Protein AF-A0A238LJC4-F1 (afdb_monomer_lite)

pLDDT: mean 71.76, std 19.23, range [34.03, 96.44]

Organism: NCBI:txid1819565

InterPro domains:
  IPR001584 Integrase, catalytic core [PF13683] (23-87)
  IPR001584 Integrase, catalytic core [PS50994] (1-95)
  IPR012337 Ribonuclease H-like superfamily [SSF53098] (4-98)
  IPR036397 Ribonuclease H superfamily [G3DSA:3.30.420.10] (2-132)

Sequence (144 aa):
MQQSHNGSSYVAADLVDYLDAKGMVHVRGAPHHPQTQGKIERWHQTMKNRVLIENYFLPGDLERQIGTFIDHYNNHRYHESLANLTPADVYHGRGAKILKMREEIKKQTIRKRRLQHKSRRRLNSKRNRTRASVTKRPRKSEKP

Radius of gyration: 31.94 Å; chains: 1; bounding box: 51×34×112 Å

Structure (mmCIF, N/CA/C/O backbone):
data_AF-A0A238LJC4-F1
#
_entry.id   AF-A0A238LJC4-F1
#
loop_
_atom_site.group_PDB
_atom_site.id
_atom_site.type_symbol
_atom_site.label_atom_id
_atom_site.label_alt_id
_atom_site.label_comp_id
_atom_site.label_asym_id
_atom_site.label_entity_id
_atom_site.label_seq_id
_atom_site.pdbx_PDB_ins_code
_atom_site.Cartn_x
_atom_site.Cartn_y
_atom_site.Cartn_z
_atom_site.occupancy
_atom_site.B_iso_or_equiv
_atom_site.auth_seq_id
_atom_site.auth_comp_id
_atom_site.auth_asym_id
_atom_site.auth_atom_id
_atom_site.pdbx_PDB_model_num
ATOM 1 N N . MET A 1 1 ? 4.353 -3.835 -19.753 1.00 34.22 1 MET A N 1
ATOM 2 C CA . MET A 1 1 ? 4.680 -3.505 -21.153 1.00 34.22 1 MET A CA 1
ATOM 3 C C . MET A 1 1 ? 5.188 -2.075 -21.203 1.00 34.22 1 MET A C 1
ATOM 5 O O . MET A 1 1 ? 4.445 -1.160 -20.873 1.00 34.22 1 MET A O 1
ATOM 9 N N . GLN A 1 2 ? 6.478 -1.933 -21.507 1.00 35.53 2 GLN A N 1
ATOM 10 C CA . GLN A 1 2 ? 7.147 -0.684 -21.877 1.00 35.53 2 GLN A CA 1
ATOM 11 C C . GLN A 1 2 ? 6.734 -0.303 -23.302 1.00 35.53 2 GLN A C 1
ATOM 13 O O . GLN A 1 2 ? 6.814 -1.162 -24.171 1.00 35.53 2 GLN A O 1
ATOM 18 N N . GLN A 1 3 ? 6.374 0.959 -23.537 1.00 43.09 3 GLN A N 1
ATOM 19 C CA . GLN A 1 3 ? 6.562 1.665 -24.817 1.00 43.09 3 GLN A CA 1
ATOM 20 C C . GLN A 1 3 ? 6.817 3.133 -24.437 1.00 43.09 3 GLN A C 1
ATOM 22 O O . GLN A 1 3 ? 5.965 3.767 -2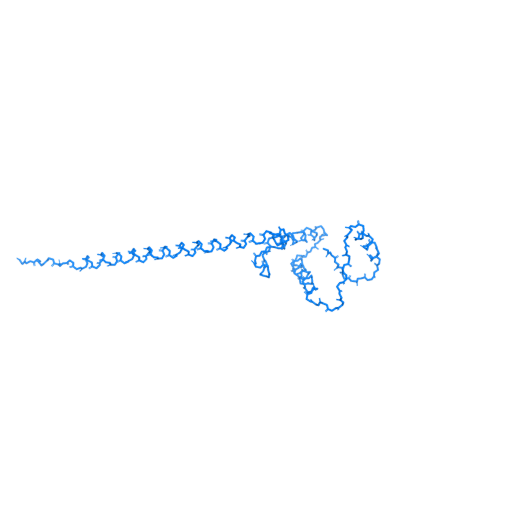3.820 1.00 43.09 3 GLN A O 1
ATOM 27 N N . SER A 1 4 ? 8.075 3.580 -24.405 1.00 40.72 4 SER A N 1
ATOM 28 C CA . SER A 1 4 ? 8.960 3.932 -25.530 1.00 40.72 4 SER A CA 1
ATOM 29 C C . SER A 1 4 ? 8.371 5.074 -26.352 1.00 40.72 4 SER A C 1
ATOM 31 O O . SER A 1 4 ? 7.474 4.883 -27.168 1.00 40.72 4 SER A O 1
ATOM 33 N N . HIS A 1 5 ? 8.849 6.284 -26.061 1.00 39.00 5 HIS A N 1
ATOM 34 C CA . HIS A 1 5 ? 8.581 7.462 -26.869 1.00 39.00 5 HIS A CA 1
ATOM 35 C C . HIS A 1 5 ? 9.268 7.278 -28.223 1.00 39.00 5 HIS A C 1
ATOM 37 O O . HIS A 1 5 ? 10.432 6.888 -28.268 1.00 39.00 5 HIS A O 1
ATOM 43 N N . ASN A 1 6 ? 8.539 7.559 -29.302 1.00 41.69 6 ASN A N 1
ATOM 44 C CA . ASN A 1 6 ? 9.028 7.545 -30.677 1.00 41.69 6 ASN A CA 1
ATOM 45 C C . ASN A 1 6 ? 10.274 8.433 -30.844 1.00 41.69 6 ASN A C 1
ATOM 47 O O . ASN A 1 6 ? 10.170 9.610 -31.177 1.00 41.69 6 ASN A O 1
ATOM 51 N N . GLY A 1 7 ? 11.451 7.841 -30.662 1.00 34.03 7 GLY A N 1
ATOM 52 C CA . GLY A 1 7 ? 12.618 8.139 -31.473 1.00 34.03 7 GLY A CA 1
ATOM 53 C C . GLY A 1 7 ? 12.535 7.242 -32.701 1.00 34.03 7 GLY A C 1
ATOM 54 O O . GLY A 1 7 ? 12.656 6.023 -32.587 1.00 34.03 7 GLY A O 1
ATOM 55 N N . SER A 1 8 ? 12.248 7.817 -33.867 1.00 46.16 8 SER A N 1
ATOM 56 C CA . SER A 1 8 ? 12.293 7.084 -35.127 1.00 46.16 8 SER A CA 1
ATOM 57 C C . SER A 1 8 ? 13.727 6.634 -35.370 1.00 46.16 8 SER A C 1
ATOM 59 O O . SER A 1 8 ? 14.574 7.479 -35.656 1.00 46.16 8 SER A O 1
ATOM 61 N N . SER A 1 9 ? 13.996 5.337 -35.228 1.00 36.19 9 SER A N 1
ATOM 62 C CA . SER A 1 9 ? 14.817 4.528 -36.143 1.00 36.19 9 SER A CA 1
ATOM 63 C C . SER A 1 9 ? 15.102 3.160 -35.505 1.00 36.19 9 SER A C 1
ATOM 65 O O . SER A 1 9 ? 15.717 3.082 -34.449 1.00 36.19 9 SER A O 1
ATOM 67 N N . TYR A 1 10 ? 14.663 2.092 -36.176 1.00 38.38 10 TYR A N 1
ATOM 68 C CA . TYR A 1 10 ? 15.108 0.691 -36.043 1.00 38.38 10 TYR A CA 1
ATOM 69 C C . TYR A 1 10 ? 14.515 -0.312 -35.026 1.00 38.38 10 TYR A C 1
ATOM 71 O O . TYR A 1 10 ? 14.882 -1.473 -35.125 1.00 38.38 10 TYR A O 1
ATOM 79 N N . VAL A 1 11 ? 13.552 0.004 -34.144 1.00 45.94 11 VAL A N 1
ATOM 80 C CA . VAL A 1 11 ? 13.063 -0.998 -33.139 1.00 45.94 11 VAL A CA 1
ATOM 81 C C . VAL A 1 11 ? 11.601 -1.453 -33.335 1.00 45.94 11 VAL A C 1
ATOM 83 O O . VAL A 1 11 ? 11.063 -2.227 -32.551 1.00 45.94 11 VAL A O 1
ATOM 86 N N . ALA A 1 12 ? 10.915 -0.991 -34.383 1.00 52.75 12 ALA A N 1
ATOM 87 C CA . ALA A 1 12 ? 9.479 -1.252 -34.538 1.00 52.75 12 ALA A CA 1
ATOM 88 C C . ALA A 1 12 ? 9.130 -2.617 -35.166 1.00 52.75 12 ALA A C 1
ATOM 90 O O . ALA A 1 12 ? 8.046 -3.116 -34.889 1.00 52.75 12 ALA A O 1
ATOM 91 N N . ALA A 1 13 ? 10.005 -3.213 -35.987 1.00 51.66 13 ALA A N 1
ATOM 92 C CA . ALA A 1 13 ? 9.729 -4.491 -36.659 1.00 51.66 13 ALA A CA 1
ATOM 93 C C . ALA A 1 13 ? 9.992 -5.690 -35.731 1.00 51.66 13 ALA A C 1
ATOM 95 O O . ALA A 1 13 ? 9.064 -6.425 -35.409 1.00 51.66 13 ALA A O 1
ATOM 96 N N . ASP A 1 14 ? 11.201 -5.790 -35.169 1.00 53.81 14 ASP A N 1
ATOM 97 C CA . ASP A 1 14 ? 11.588 -6.889 -34.268 1.00 53.81 14 ASP A CA 1
ATOM 98 C C . ASP A 1 14 ? 10.704 -6.985 -33.013 1.00 53.81 14 ASP A C 1
ATOM 100 O O . ASP A 1 14 ? 10.448 -8.067 -32.483 1.00 53.81 14 ASP A O 1
ATOM 104 N N . LEU A 1 15 ? 10.201 -5.844 -32.527 1.00 53.69 15 LEU A N 1
ATOM 105 C CA . LEU A 1 15 ? 9.293 -5.807 -31.383 1.00 53.69 15 LEU A CA 1
ATOM 106 C C . LEU A 1 15 ? 7.910 -6.379 -31.725 1.00 53.69 15 LEU A C 1
ATOM 108 O O . LEU A 1 15 ? 7.272 -6.975 -30.860 1.00 53.69 15 LEU A O 1
ATOM 112 N N . VAL A 1 16 ? 7.440 -6.193 -32.960 1.00 55.22 16 VAL A N 1
ATOM 113 C CA . VAL A 1 16 ? 6.168 -6.756 -33.434 1.00 55.22 16 VAL A CA 1
ATOM 114 C C . VAL A 1 16 ? 6.298 -8.269 -33.569 1.00 55.22 16 VAL A C 1
ATOM 116 O O . VAL A 1 16 ? 5.468 -8.982 -33.008 1.00 55.22 16 VAL A O 1
ATOM 119 N N . ASP A 1 17 ? 7.387 -8.750 -34.169 1.00 55.31 17 ASP A N 1
ATOM 120 C CA . ASP A 1 17 ? 7.648 -10.185 -34.337 1.00 55.31 17 ASP A CA 1
ATOM 121 C C . ASP A 1 17 ? 7.805 -10.906 -32.984 1.00 55.31 17 ASP A C 1
ATOM 123 O O . ASP A 1 17 ? 7.284 -12.005 -32.780 1.00 55.31 17 ASP A O 1
ATOM 127 N N . TYR A 1 18 ? 8.445 -10.260 -32.001 1.00 55.50 18 TYR A N 1
ATOM 128 C CA . TYR A 1 18 ? 8.562 -10.791 -30.638 1.00 55.50 18 TYR A CA 1
ATOM 129 C C . TYR A 1 18 ? 7.212 -10.880 -29.904 1.00 55.50 18 TYR A C 1
ATOM 131 O O . TYR A 1 18 ? 6.969 -11.825 -29.146 1.00 55.50 18 TYR A O 1
ATOM 139 N N . LEU A 1 19 ? 6.331 -9.894 -30.095 1.00 52.59 19 LEU A N 1
ATOM 140 C CA . LEU A 1 19 ? 5.010 -9.862 -29.459 1.00 52.59 19 LEU A CA 1
ATOM 141 C C . LEU A 1 19 ? 4.059 -10.902 -30.069 1.00 52.59 19 LEU A C 1
ATOM 143 O O . LEU A 1 19 ? 3.321 -11.553 -29.320 1.00 52.59 19 LEU A O 1
ATOM 147 N N . ASP A 1 20 ? 4.140 -11.113 -31.384 1.00 53.84 20 ASP A N 1
ATOM 148 C CA . ASP A 1 20 ? 3.367 -12.131 -32.103 1.00 53.84 20 ASP A CA 1
ATOM 149 C C . ASP A 1 20 ? 3.806 -13.548 -31.701 1.00 53.84 20 ASP A C 1
ATOM 151 O O . ASP A 1 20 ? 2.977 -14.393 -31.355 1.00 53.84 20 ASP A O 1
ATOM 155 N N . ALA A 1 21 ? 5.120 -13.780 -31.578 1.00 54.16 21 ALA A N 1
ATOM 156 C CA . ALA A 1 21 ? 5.678 -15.046 -31.093 1.00 54.16 21 ALA A CA 1
ATOM 157 C C . ALA A 1 21 ? 5.264 -15.397 -29.646 1.00 54.16 21 ALA A C 1
ATOM 159 O O . ALA A 1 21 ? 5.332 -16.558 -29.236 1.00 54.16 21 ALA A O 1
ATOM 160 N N . LYS A 1 22 ? 4.834 -14.409 -28.849 1.00 54.62 22 LYS A N 1
ATOM 161 C CA . LYS A 1 22 ? 4.340 -14.598 -27.473 1.00 54.62 22 LYS A CA 1
ATOM 162 C C . LYS A 1 22 ? 2.814 -14.673 -27.372 1.00 54.62 22 LYS A C 1
ATOM 164 O O . LYS A 1 22 ? 2.305 -14.767 -26.254 1.00 54.62 22 LYS A O 1
ATOM 169 N N . GLY A 1 23 ? 2.088 -14.651 -28.495 1.00 40.72 23 GLY A N 1
ATOM 170 C CA . GLY A 1 23 ? 0.623 -14.709 -28.522 1.00 40.72 23 GLY A CA 1
ATOM 171 C C . GLY A 1 23 ? -0.042 -13.506 -27.845 1.00 40.72 23 GLY A C 1
ATOM 172 O O . GLY A 1 23 ? -1.167 -13.605 -27.354 1.00 40.72 23 GLY A O 1
ATOM 173 N N . MET A 1 24 ? 0.667 -12.378 -27.755 1.00 42.22 24 MET A N 1
ATOM 174 C CA . MET A 1 24 ? 0.176 -11.168 -27.105 1.00 42.22 24 MET A CA 1
ATOM 175 C C . MET A 1 24 ? -0.409 -10.233 -28.160 1.00 42.22 24 MET A C 1
ATOM 177 O O . MET A 1 24 ? 0.322 -9.594 -28.909 1.00 42.22 24 MET A O 1
ATOM 181 N N . VAL A 1 25 ? -1.739 -10.119 -28.195 1.00 38.72 25 VAL A N 1
ATOM 182 C CA . VAL A 1 25 ? -2.435 -9.230 -29.136 1.00 38.72 25 VAL A CA 1
ATOM 183 C C . VAL A 1 25 ? -2.022 -7.777 -28.888 1.00 38.72 25 VAL A C 1
ATOM 185 O O . VAL A 1 25 ? -2.294 -7.204 -27.828 1.00 38.72 25 VAL A O 1
ATOM 188 N N . HIS A 1 26 ? -1.397 -7.159 -29.888 1.00 41.00 26 HIS A N 1
ATOM 189 C CA . HIS A 1 26 ? -1.102 -5.731 -29.896 1.00 41.00 26 HIS A CA 1
ATOM 190 C C . HIS A 1 26 ? -2.396 -4.933 -30.130 1.00 41.00 26 HIS A C 1
ATOM 192 O O . HIS A 1 26 ? -2.754 -4.590 -31.256 1.00 41.00 26 HIS A O 1
ATOM 198 N N . VAL A 1 27 ? -3.133 -4.638 -29.058 1.00 41.31 27 VAL A N 1
ATOM 199 C CA . VAL A 1 27 ? -4.330 -3.790 -29.135 1.00 41.31 27 VAL A CA 1
ATOM 200 C C . VAL A 1 27 ? -3.899 -2.324 -29.218 1.00 41.31 27 VAL A C 1
ATOM 202 O O . VAL A 1 27 ? -3.536 -1.708 -28.215 1.00 41.31 27 VAL A O 1
ATOM 205 N N . ARG A 1 28 ? -3.957 -1.747 -30.424 1.00 45.59 28 ARG A N 1
ATOM 206 C CA . ARG A 1 28 ? -3.845 -0.296 -30.626 1.00 45.59 28 ARG A CA 1
ATOM 207 C C . ARG A 1 28 ? -5.119 0.364 -30.108 1.00 45.59 28 ARG A C 1
ATOM 209 O O . ARG A 1 28 ? -6.179 0.237 -30.713 1.00 45.59 28 ARG A O 1
ATOM 216 N N . GLY A 1 29 ? -5.023 1.061 -28.979 1.00 36.12 29 GLY A N 1
ATOM 217 C CA . GLY A 1 29 ? -6.083 1.973 -28.557 1.00 36.12 29 GLY A CA 1
ATOM 218 C C . GLY A 1 29 ? -6.271 3.056 -29.621 1.00 36.12 29 GLY A C 1
ATOM 219 O O . GLY A 1 29 ? -5.284 3.605 -30.111 1.00 36.12 29 GLY A O 1
ATOM 220 N N . ALA A 1 30 ? -7.520 3.337 -29.995 1.00 35.84 30 ALA A N 1
ATOM 221 C CA . ALA A 1 30 ? -7.839 4.389 -30.952 1.00 35.84 30 ALA A CA 1
ATOM 222 C C . ALA A 1 30 ? -7.197 5.734 -30.532 1.00 35.84 30 ALA A C 1
ATOM 224 O O . ALA A 1 30 ? -7.102 6.014 -29.328 1.00 35.84 30 ALA A O 1
ATOM 225 N N . PRO A 1 31 ? -6.755 6.568 -31.493 1.00 40.09 31 PRO A N 1
ATOM 226 C CA . PRO A 1 31 ? -6.228 7.897 -31.200 1.00 40.09 31 PRO A CA 1
ATOM 227 C C . PRO A 1 31 ? -7.234 8.698 -30.357 1.00 40.09 31 PRO A C 1
ATOM 229 O O . PRO A 1 31 ? -8.429 8.654 -30.632 1.00 40.09 31 PRO A O 1
ATOM 232 N N . HIS A 1 32 ? -6.745 9.437 -29.354 1.00 38.31 32 HIS A N 1
ATOM 233 C CA . HIS A 1 32 ? -7.528 10.283 -28.431 1.00 38.31 32 HIS A CA 1
ATOM 234 C C . HIS A 1 32 ? -8.257 9.592 -27.263 1.00 38.31 32 HIS A C 1
ATOM 236 O O . HIS A 1 32 ? -9.356 9.999 -26.894 1.00 38.31 32 HIS A O 1
ATOM 242 N N . HIS A 1 33 ? -7.615 8.636 -26.579 1.00 44.28 33 HIS A N 1
ATOM 243 C CA . HIS A 1 33 ? -8.084 8.162 -25.264 1.00 44.28 33 HIS A CA 1
ATOM 244 C C . HIS A 1 33 ? -7.161 8.618 -24.106 1.00 44.28 33 HIS A C 1
ATOM 246 O O . HIS A 1 33 ? -6.416 7.811 -23.536 1.00 44.28 33 HIS A O 1
ATOM 252 N N . PRO A 1 34 ? -7.199 9.911 -23.712 1.00 47.72 34 PRO A N 1
ATOM 253 C CA . PRO A 1 34 ? -6.295 10.490 -22.704 1.00 47.72 34 PRO A CA 1
ATOM 254 C C . PRO A 1 34 ? -6.394 9.809 -21.328 1.00 47.72 34 PRO A C 1
ATOM 256 O O . PRO A 1 34 ? -5.437 9.787 -20.554 1.00 47.72 34 PRO A O 1
ATOM 259 N N . GLN A 1 35 ? -7.530 9.180 -21.021 1.00 49.88 35 GLN A N 1
ATOM 260 C CA . GLN A 1 35 ? -7.768 8.527 -19.733 1.00 49.88 35 GLN A CA 1
ATOM 261 C C . GLN A 1 35 ? -7.037 7.180 -19.582 1.00 49.88 35 GLN A C 1
ATOM 263 O O . GLN A 1 35 ? -6.736 6.760 -18.461 1.00 49.88 35 GLN A O 1
ATOM 268 N N . THR A 1 36 ? -6.716 6.520 -20.700 1.00 48.25 36 THR A N 1
ATOM 269 C CA . THR A 1 36 ? -5.992 5.238 -20.716 1.00 48.25 36 THR A CA 1
ATOM 270 C C . THR A 1 36 ? -4.475 5.466 -20.695 1.00 48.25 36 THR A C 1
ATOM 272 O O . THR A 1 36 ? -3.745 4.688 -20.084 1.00 48.25 36 THR A O 1
ATOM 275 N N . GLN A 1 37 ? -4.010 6.580 -21.275 1.00 56.38 37 GLN A N 1
ATOM 276 C CA . GLN A 1 37 ? -2.590 6.949 -21.377 1.00 56.38 37 GLN A CA 1
ATOM 277 C C . GLN A 1 37 ? -2.070 7.738 -20.164 1.00 56.38 37 GLN A C 1
ATOM 279 O O . GLN A 1 37 ? -0.938 7.529 -19.730 1.00 56.38 37 GLN A O 1
ATOM 284 N N . GLY A 1 38 ? -2.912 8.540 -19.504 1.00 63.94 38 GLY A N 1
ATOM 285 C CA . GLY A 1 38 ? -2.474 9.345 -18.357 1.00 63.94 38 GLY A CA 1
ATOM 286 C C . GLY A 1 38 ? -1.943 8.529 -17.167 1.00 63.94 38 GLY A C 1
ATOM 287 O O . GLY A 1 38 ? -1.171 9.039 -16.356 1.00 63.94 38 GLY A O 1
ATOM 288 N N . LYS A 1 39 ? -2.311 7.243 -17.044 1.00 69.75 39 LYS A N 1
ATOM 289 C CA . LYS A 1 39 ? -1.794 6.365 -15.978 1.00 69.75 39 LYS A CA 1
ATOM 290 C C . LYS A 1 39 ? -0.327 6.002 -16.189 1.00 69.75 39 LYS A C 1
ATOM 292 O O . LYS A 1 39 ? 0.433 6.049 -15.223 1.00 69.75 39 LYS A O 1
ATOM 297 N N . ILE A 1 40 ? 0.063 5.653 -17.418 1.00 70.06 40 ILE A N 1
ATOM 298 C CA . ILE A 1 40 ? 1.456 5.299 -17.715 1.00 70.06 40 ILE A CA 1
ATOM 299 C C . ILE A 1 40 ? 2.341 6.545 -17.716 1.00 70.06 40 ILE A C 1
ATOM 301 O O . ILE A 1 40 ? 3.448 6.509 -17.189 1.00 70.06 40 ILE A O 1
ATOM 305 N N . GLU A 1 41 ? 1.815 7.679 -18.181 1.00 77.38 41 GLU A N 1
ATOM 306 C CA . GLU A 1 41 ? 2.502 8.970 -18.102 1.00 77.38 41 GLU A CA 1
ATOM 307 C C . GLU A 1 41 ? 2.727 9.405 -16.650 1.00 77.38 41 GLU A C 1
ATOM 309 O O . GLU A 1 41 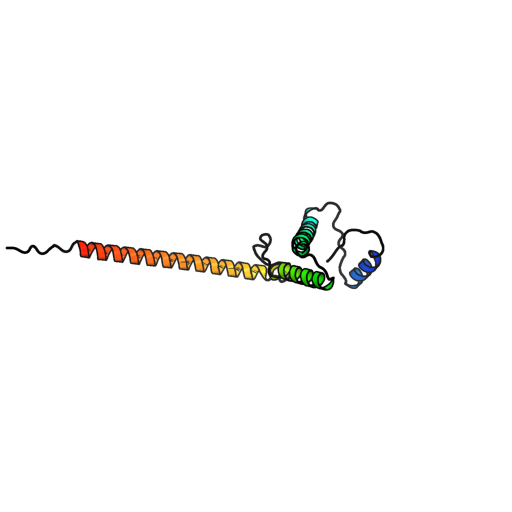? 3.856 9.709 -16.264 1.00 77.38 41 GLU A O 1
ATOM 314 N N . ARG A 1 42 ? 1.692 9.343 -15.800 1.00 79.19 42 ARG A N 1
ATOM 315 C CA . ARG A 1 42 ? 1.823 9.622 -14.361 1.00 79.19 42 ARG A CA 1
ATOM 316 C C . ARG A 1 42 ? 2.781 8.646 -13.678 1.00 79.19 42 ARG A C 1
ATOM 318 O O . ARG A 1 42 ? 3.512 9.049 -12.770 1.00 79.19 42 ARG A O 1
ATOM 325 N N . TRP A 1 43 ? 2.789 7.377 -14.089 1.00 80.25 43 TRP A N 1
ATOM 326 C CA . TRP A 1 43 ? 3.728 6.379 -13.577 1.00 80.25 43 TRP A CA 1
ATOM 327 C C . TRP A 1 43 ? 5.174 6.744 -13.927 1.00 80.25 43 TRP A C 1
ATOM 329 O O . TRP A 1 43 ? 5.999 6.869 -13.022 1.00 80.25 43 TRP A O 1
ATOM 339 N N . HIS A 1 44 ? 5.456 7.025 -15.204 1.00 75.44 44 HIS A N 1
ATOM 340 C CA . HIS A 1 44 ? 6.771 7.477 -15.664 1.00 75.44 44 HIS A CA 1
ATOM 341 C C . HIS A 1 44 ? 7.206 8.779 -14.985 1.00 75.44 44 HIS A C 1
ATOM 343 O O . HIS A 1 44 ? 8.364 8.901 -14.596 1.00 75.44 44 HIS A O 1
ATOM 349 N N . GLN A 1 45 ? 6.296 9.735 -14.785 1.00 81.38 45 GLN A N 1
ATOM 350 C CA . GLN A 1 45 ? 6.590 10.972 -14.060 1.00 81.38 45 GLN A CA 1
ATOM 351 C C . GLN A 1 45 ? 6.937 10.698 -12.590 1.00 81.38 45 GLN A C 1
ATOM 353 O O . GLN A 1 45 ? 7.907 11.241 -12.072 1.00 81.38 45 GLN A O 1
ATOM 358 N N . THR A 1 46 ? 6.186 9.819 -11.920 1.00 81.12 46 THR A N 1
ATOM 359 C CA . THR A 1 46 ? 6.455 9.433 -10.524 1.00 81.12 46 THR A CA 1
ATOM 360 C C . THR A 1 46 ? 7.807 8.733 -10.390 1.00 81.12 46 THR A C 1
ATOM 362 O O . THR A 1 46 ? 8.534 8.989 -9.433 1.00 81.12 46 THR A O 1
ATOM 365 N N . MET A 1 47 ? 8.145 7.871 -11.352 1.00 82.00 47 MET A N 1
ATOM 366 C CA . MET A 1 47 ? 9.443 7.204 -11.428 1.00 82.00 47 MET A CA 1
ATOM 367 C C . MET A 1 47 ? 10.564 8.223 -11.609 1.00 82.00 47 MET A C 1
ATOM 369 O O . MET A 1 47 ? 11.467 8.276 -10.782 1.00 82.00 47 MET A O 1
ATOM 373 N N . LYS A 1 48 ? 10.467 9.085 -12.629 1.00 76.81 48 LYS A N 1
ATOM 374 C CA . LYS A 1 48 ? 11.448 10.144 -12.890 1.00 76.81 48 LYS A CA 1
ATOM 375 C C . LYS A 1 48 ? 11.642 11.035 -11.664 1.00 76.81 48 LYS A C 1
ATOM 377 O O . LYS A 1 48 ? 12.770 11.201 -11.237 1.00 76.81 48 LYS A O 1
ATOM 382 N N . ASN A 1 49 ? 10.572 11.502 -11.023 1.00 78.25 49 ASN A N 1
ATOM 383 C CA . ASN A 1 49 ? 10.669 12.352 -9.831 1.00 78.25 49 ASN A CA 1
ATOM 384 C C . ASN A 1 49 ? 11.353 11.674 -8.634 1.00 78.25 49 ASN A C 1
ATOM 386 O O . ASN A 1 49 ? 11.890 12.373 -7.785 1.00 78.25 49 ASN A O 1
ATOM 390 N N . ARG A 1 50 ? 11.300 10.341 -8.520 1.00 72.12 50 ARG A N 1
ATOM 391 C CA . ARG A 1 50 ? 11.978 9.613 -7.436 1.00 72.12 50 ARG A CA 1
ATOM 392 C C . ARG A 1 50 ? 13.408 9.220 -7.783 1.00 72.12 50 ARG A C 1
ATOM 394 O O . ARG A 1 50 ? 14.248 9.236 -6.896 1.00 72.12 50 ARG A O 1
ATOM 401 N N . VAL A 1 51 ? 13.665 8.880 -9.042 1.00 71.75 51 VAL A N 1
ATOM 402 C CA . VAL A 1 51 ? 14.979 8.434 -9.522 1.00 71.75 51 VAL A CA 1
ATOM 403 C C . VAL A 1 51 ? 15.901 9.629 -9.814 1.00 71.75 51 VAL A C 1
ATOM 405 O O . VAL A 1 51 ? 17.080 9.556 -9.512 1.00 71.75 51 VAL A O 1
ATOM 408 N N . LEU A 1 52 ? 15.392 10.770 -10.304 1.00 64.00 52 LEU A N 1
ATOM 409 C CA . LEU A 1 52 ? 16.209 11.967 -10.592 1.00 64.00 52 LEU A CA 1
ATOM 410 C C . LEU A 1 52 ? 16.746 12.703 -9.350 1.00 64.00 52 LEU A C 1
ATOM 412 O O . LEU A 1 52 ? 17.514 13.647 -9.506 1.00 64.00 52 LEU A O 1
ATOM 416 N N . ILE A 1 53 ? 16.346 12.325 -8.133 1.00 57.81 53 ILE A N 1
ATOM 417 C CA . ILE A 1 53 ? 16.844 12.979 -6.909 1.00 57.81 53 ILE A CA 1
ATOM 418 C C . ILE A 1 53 ? 18.251 12.478 -6.540 1.00 57.81 53 ILE A C 1
ATOM 420 O O . ILE A 1 53 ? 18.995 13.180 -5.858 1.00 57.81 53 ILE A O 1
ATOM 424 N N . GLU A 1 54 ? 18.658 11.310 -7.034 1.00 55.66 54 GLU A N 1
ATOM 425 C CA . GLU A 1 54 ? 19.995 10.770 -6.811 1.00 55.66 54 GLU A CA 1
ATOM 426 C C . GLU A 1 54 ? 20.837 10.973 -8.081 1.00 55.66 54 GLU A C 1
ATOM 428 O O . GLU A 1 54 ? 20.598 10.358 -9.115 1.00 55.66 54 GLU A O 1
ATOM 433 N N . ASN A 1 55 ? 21.810 11.889 -8.039 1.00 55.94 55 ASN A N 1
ATOM 434 C CA . ASN A 1 55 ? 22.780 12.060 -9.124 1.00 55.94 55 ASN A CA 1
ATOM 435 C C . ASN A 1 55 ? 23.634 10.787 -9.244 1.00 55.94 55 ASN A C 1
ATOM 437 O O . ASN A 1 55 ? 24.496 10.537 -8.400 1.00 55.94 55 ASN A O 1
ATOM 441 N N . TYR A 1 56 ? 23.388 9.979 -10.279 1.00 58.28 56 TYR A N 1
ATOM 442 C CA . TYR A 1 56 ? 24.100 8.721 -10.498 1.00 58.28 56 TYR A CA 1
ATOM 443 C C . TYR A 1 56 ? 25.419 8.947 -11.233 1.00 58.28 56 TYR A C 1
ATOM 445 O O . TYR A 1 56 ? 25.443 9.443 -12.357 1.00 58.28 56 TYR A O 1
ATOM 453 N N . PHE A 1 57 ? 26.515 8.530 -10.600 1.00 58.50 57 PHE A N 1
ATOM 454 C CA . PHE A 1 57 ? 27.855 8.536 -11.188 1.00 58.50 57 PHE A CA 1
ATOM 455 C C . PHE A 1 57 ? 28.179 7.227 -11.935 1.00 58.50 57 PHE A C 1
ATOM 457 O O . PHE A 1 57 ? 29.164 7.185 -12.669 1.00 58.50 57 PHE A O 1
ATOM 464 N N . LEU A 1 58 ? 27.359 6.169 -11.790 1.00 68.94 58 LEU A N 1
ATOM 465 C CA . LEU A 1 58 ? 27.554 4.871 -12.447 1.00 68.94 58 LEU A CA 1
ATOM 466 C C . LEU A 1 58 ? 26.233 4.273 -12.989 1.00 68.94 58 LEU A C 1
ATOM 468 O O . LEU A 1 58 ? 25.218 4.304 -12.292 1.00 68.94 58 LEU A O 1
ATOM 472 N N . PRO A 1 59 ? 26.234 3.652 -14.189 1.00 69.19 59 PRO A N 1
ATOM 473 C CA . PRO A 1 59 ? 25.040 3.032 -14.783 1.00 69.19 59 PRO A CA 1
ATOM 474 C C . PRO A 1 59 ? 24.388 1.925 -13.937 1.00 69.19 59 PRO A C 1
ATOM 476 O O . PRO A 1 59 ? 23.165 1.805 -13.927 1.00 69.19 59 PRO A O 1
ATOM 479 N N . GLY A 1 60 ? 25.178 1.141 -13.192 1.00 73.00 60 GLY A N 1
ATOM 480 C CA . GLY A 1 60 ? 24.657 0.044 -12.361 1.00 73.00 60 GLY A CA 1
ATOM 481 C C . GLY A 1 60 ? 23.795 0.514 -11.183 1.00 73.00 60 GLY A C 1
ATOM 482 O O . GLY A 1 60 ? 22.843 -0.165 -10.792 1.00 73.00 60 GLY A O 1
ATOM 483 N N . ASP A 1 61 ? 24.069 1.708 -10.652 1.00 74.88 61 ASP A N 1
ATOM 484 C CA . ASP A 1 61 ? 23.280 2.277 -9.556 1.00 74.88 61 ASP A CA 1
ATOM 485 C C . ASP A 1 61 ? 21.889 2.706 -10.030 1.00 74.88 61 ASP A C 1
ATOM 487 O O . ASP A 1 61 ? 20.899 2.502 -9.322 1.00 74.88 61 ASP A O 1
ATOM 491 N N . LEU A 1 62 ? 21.793 3.214 -11.263 1.00 75.06 62 LEU A N 1
ATOM 492 C CA . LEU A 1 62 ? 20.522 3.582 -11.881 1.00 75.06 62 LEU A CA 1
ATOM 493 C C . LEU A 1 62 ? 19.610 2.359 -12.052 1.00 75.06 62 LEU A C 1
ATOM 495 O O . LEU A 1 62 ? 18.433 2.414 -11.693 1.00 75.06 62 LEU A O 1
ATOM 499 N N . GLU A 1 63 ? 20.138 1.240 -12.557 1.00 78.19 63 GLU A N 1
ATOM 500 C CA . GLU A 1 63 ? 19.365 0.001 -12.725 1.00 78.19 63 GLU A CA 1
ATOM 501 C C . GLU A 1 63 ? 18.836 -0.528 -11.389 1.00 78.19 63 GLU A C 1
ATOM 503 O O . GLU A 1 63 ? 17.649 -0.851 -11.259 1.00 78.19 63 GLU A O 1
ATOM 508 N N . ARG A 1 64 ? 19.692 -0.547 -10.360 1.00 80.44 64 ARG A N 1
ATOM 509 C CA . ARG A 1 64 ? 19.312 -0.972 -9.007 1.00 80.44 64 ARG A CA 1
ATOM 510 C C . ARG A 1 64 ? 18.203 -0.094 -8.427 1.00 80.44 64 ARG A C 1
ATOM 512 O O . ARG A 1 64 ? 17.283 -0.598 -7.775 1.00 80.44 64 ARG A O 1
ATOM 519 N N . GLN A 1 65 ? 18.268 1.211 -8.658 1.00 79.75 65 GLN A N 1
ATOM 520 C CA . GLN A 1 65 ? 17.299 2.166 -8.125 1.00 79.75 65 GLN A CA 1
ATOM 521 C C . GLN A 1 65 ? 15.970 2.132 -8.875 1.00 79.75 65 GLN A C 1
ATOM 523 O O . GLN A 1 65 ? 14.908 2.188 -8.250 1.00 79.75 65 GLN A O 1
ATOM 528 N N . ILE A 1 66 ? 15.999 1.910 -10.191 1.00 81.62 66 ILE A N 1
ATOM 529 C CA . ILE A 1 66 ? 14.794 1.609 -10.969 1.00 81.62 66 ILE A CA 1
ATOM 530 C C . ILE A 1 66 ? 14.136 0.325 -10.447 1.00 81.62 66 ILE A C 1
ATOM 532 O O . ILE A 1 66 ? 12.930 0.322 -10.194 1.00 81.62 66 ILE A O 1
ATOM 536 N N . GLY A 1 67 ? 14.907 -0.743 -10.222 1.00 83.81 67 GLY A N 1
ATOM 537 C CA . GLY A 1 67 ? 14.390 -1.993 -9.659 1.00 83.81 67 GLY A CA 1
ATOM 538 C C . GLY A 1 67 ? 13.745 -1.791 -8.285 1.00 83.81 67 GLY A C 1
ATOM 539 O O . GLY A 1 67 ? 12.608 -2.208 -8.060 1.00 83.81 67 GLY A O 1
ATOM 540 N N . THR A 1 68 ? 14.425 -1.057 -7.402 1.00 86.19 68 THR A N 1
ATOM 541 C CA . THR A 1 68 ? 13.921 -0.706 -6.063 1.00 86.19 68 THR A CA 1
ATOM 542 C C . THR A 1 68 ? 12.630 0.113 -6.143 1.00 86.19 68 THR A C 1
ATOM 544 O O . THR A 1 68 ? 11.677 -0.135 -5.400 1.00 86.19 68 THR A O 1
ATOM 547 N N . PHE A 1 69 ? 12.550 1.067 -7.075 1.00 85.94 69 PHE A N 1
ATOM 548 C CA . PHE A 1 69 ? 11.338 1.845 -7.307 1.00 85.94 69 PHE A CA 1
ATOM 549 C C . PHE A 1 69 ? 10.173 0.967 -7.778 1.00 85.94 69 PHE A C 1
ATOM 551 O O . PHE A 1 69 ? 9.062 1.114 -7.262 1.00 85.94 69 PHE A O 1
ATOM 558 N N . ILE A 1 70 ? 10.408 0.077 -8.749 1.00 85.75 70 ILE A N 1
ATOM 559 C CA . ILE A 1 70 ? 9.384 -0.817 -9.309 1.00 85.75 70 ILE A CA 1
ATOM 560 C C . ILE A 1 70 ? 8.828 -1.727 -8.218 1.00 85.75 70 ILE A C 1
ATOM 562 O O . ILE A 1 70 ? 7.607 -1.817 -8.064 1.00 85.75 70 ILE A O 1
ATOM 566 N N . ASP A 1 71 ? 9.710 -2.359 -7.444 1.00 86.88 71 ASP A N 1
ATOM 567 C CA . ASP A 1 71 ? 9.321 -3.231 -6.342 1.00 86.88 71 ASP A CA 1
ATOM 568 C C . ASP A 1 71 ? 8.488 -2.469 -5.305 1.00 86.88 71 ASP A C 1
ATOM 570 O O . ASP A 1 71 ? 7.345 -2.834 -5.013 1.00 86.88 71 ASP A O 1
ATOM 574 N N . HIS A 1 72 ? 8.984 -1.316 -4.853 1.00 88.38 72 HIS A N 1
ATOM 575 C CA . HIS A 1 72 ? 8.247 -0.471 -3.925 1.00 88.38 72 HIS A CA 1
ATOM 576 C C . HIS A 1 72 ? 6.876 -0.056 -4.487 1.00 88.38 72 HIS A C 1
ATOM 578 O O . HIS A 1 72 ? 5.871 -0.096 -3.777 1.00 88.38 72 HIS A O 1
ATOM 584 N N . TYR A 1 73 ? 6.796 0.365 -5.751 1.00 86.31 73 TYR A N 1
ATOM 585 C CA . TYR A 1 73 ? 5.547 0.832 -6.356 1.00 86.31 73 TYR A CA 1
ATOM 586 C C . TYR A 1 73 ? 4.495 -0.281 -6.465 1.00 86.31 73 TYR A C 1
ATOM 588 O O . TYR A 1 73 ? 3.313 -0.029 -6.202 1.00 86.3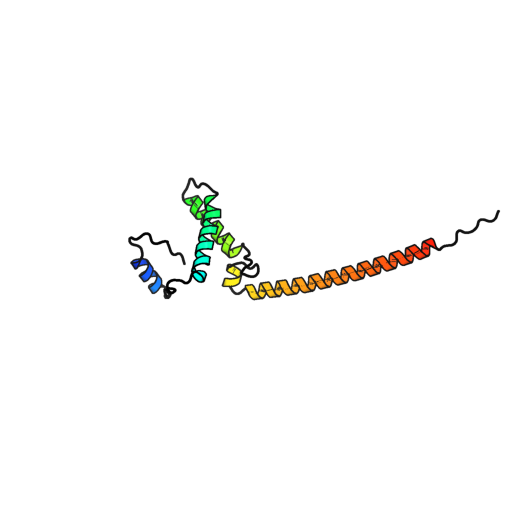1 73 TYR A O 1
ATOM 596 N N . ASN A 1 74 ? 4.920 -1.488 -6.842 1.00 86.12 74 ASN A N 1
ATOM 597 C CA . ASN A 1 74 ? 4.033 -2.614 -7.125 1.00 86.12 74 ASN A CA 1
ATOM 598 C C . ASN A 1 74 ? 3.664 -3.425 -5.880 1.00 86.12 74 ASN A C 1
ATOM 600 O O . ASN A 1 74 ? 2.521 -3.871 -5.776 1.00 86.12 74 ASN A O 1
ATOM 604 N N . ASN A 1 75 ? 4.601 -3.601 -4.947 1.00 87.25 75 ASN A N 1
ATOM 605 C CA . ASN A 1 75 ? 4.450 -4.523 -3.820 1.00 87.25 75 ASN A CA 1
ATOM 606 C C . ASN A 1 75 ? 4.244 -3.824 -2.473 1.00 87.25 75 ASN A C 1
ATOM 608 O O . ASN A 1 75 ? 3.677 -4.423 -1.562 1.00 87.25 75 ASN A O 1
ATOM 612 N N . HIS A 1 76 ? 4.660 -2.562 -2.333 1.00 88.38 76 HIS A N 1
ATOM 613 C CA . HIS A 1 76 ? 4.674 -1.884 -1.030 1.00 88.38 76 HIS A CA 1
ATOM 614 C C . HIS A 1 76 ? 3.818 -0.616 -0.973 1.00 88.38 76 HIS A C 1
ATOM 616 O O . HIS A 1 76 ? 3.255 -0.285 0.073 1.00 88.38 76 HIS A O 1
ATOM 622 N N . ARG A 1 77 ? 3.676 0.108 -2.085 1.00 87.06 77 ARG A N 1
ATOM 623 C CA . ARG A 1 77 ? 2.922 1.360 -2.128 1.00 87.06 77 ARG A CA 1
ATOM 624 C C . ARG A 1 77 ? 1.422 1.088 -2.160 1.00 87.06 77 ARG A C 1
ATOM 626 O O . ARG A 1 77 ? 0.905 0.493 -3.102 1.00 87.06 77 ARG A O 1
ATOM 633 N N . TYR A 1 78 ? 0.714 1.616 -1.166 1.00 89.12 78 TYR A N 1
ATOM 634 C CA . TYR A 1 78 ? -0.742 1.694 -1.193 1.00 89.12 78 TYR A CA 1
ATOM 635 C C . TYR A 1 78 ? -1.203 2.835 -2.097 1.00 89.12 78 TYR A C 1
ATOM 637 O O . TYR A 1 78 ? -0.671 3.945 -2.029 1.00 89.12 78 TYR A O 1
ATOM 645 N N . HIS A 1 79 ? -2.210 2.562 -2.926 1.00 86.06 79 HIS A N 1
ATOM 646 C CA . HIS A 1 79 ? -2.796 3.557 -3.823 1.00 86.06 79 HIS A CA 1
ATOM 647 C C . HIS A 1 79 ? -4.250 3.810 -3.447 1.00 86.06 79 HIS A C 1
ATOM 649 O O . HIS A 1 79 ? -5.050 2.877 -3.365 1.00 86.06 79 HIS A O 1
ATOM 655 N N . GLU A 1 80 ? -4.608 5.077 -3.249 1.00 85.81 80 GLU A N 1
ATOM 656 C CA . GLU A 1 80 ? -5.966 5.479 -2.861 1.00 85.81 80 GLU A CA 1
ATOM 657 C C . GLU A 1 80 ? -7.008 5.082 -3.911 1.00 85.81 80 GLU A C 1
ATOM 659 O O 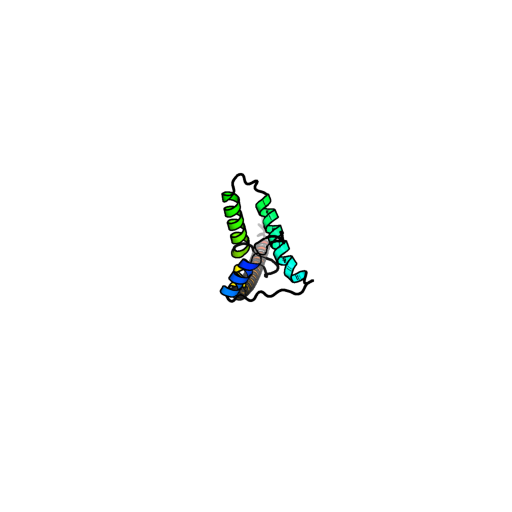. GLU A 1 80 ? -8.072 4.569 -3.570 1.00 85.81 80 GLU A O 1
ATOM 664 N N . SER A 1 81 ? -6.659 5.212 -5.195 1.00 83.69 81 SER A N 1
ATOM 665 C CA . SER A 1 81 ? -7.492 4.768 -6.320 1.00 83.69 81 SER A CA 1
ATOM 666 C C . SER A 1 81 ? -7.748 3.257 -6.335 1.00 83.69 81 SER A C 1
ATOM 668 O O . SER A 1 81 ? -8.672 2.805 -7.004 1.00 83.69 81 SER A O 1
ATOM 670 N N . LEU A 1 82 ? -6.956 2.480 -5.589 1.00 86.44 82 LEU A N 1
ATOM 671 C CA . LEU A 1 82 ? -7.101 1.037 -5.407 1.00 86.44 82 LEU A CA 1
ATOM 672 C C . LEU A 1 82 ? -7.613 0.694 -4.001 1.00 86.44 82 LEU A C 1
ATOM 674 O O . LEU A 1 82 ? -7.309 -0.374 -3.479 1.00 86.44 82 LEU A O 1
ATOM 678 N N . ALA A 1 83 ? -8.347 1.600 -3.347 1.00 90.12 83 ALA A N 1
ATOM 679 C CA . ALA A 1 83 ? -8.839 1.419 -1.977 1.00 90.12 83 ALA A CA 1
ATOM 680 C C . ALA A 1 83 ? -7.717 1.119 -0.957 1.00 90.12 83 ALA A C 1
ATOM 682 O O . ALA A 1 83 ? -7.887 0.329 -0.021 1.00 90.12 83 ALA A O 1
ATOM 683 N N . ASN A 1 84 ? -6.556 1.762 -1.131 1.00 90.69 84 ASN A N 1
ATOM 684 C CA . ASN A 1 84 ? -5.343 1.527 -0.343 1.00 90.69 84 ASN A CA 1
ATOM 685 C C . ASN A 1 84 ? -4.880 0.065 -0.394 1.00 90.69 84 ASN A C 1
ATOM 687 O O . ASN A 1 84 ? -4.521 -0.530 0.630 1.00 90.69 84 ASN A O 1
ATOM 691 N N . LEU A 1 85 ? -4.940 -0.524 -1.585 1.00 89.38 85 LEU A N 1
ATOM 692 C CA . LEU A 1 85 ? -4.292 -1.784 -1.930 1.00 89.38 85 LEU A CA 1
ATOM 693 C C . LEU A 1 85 ? -3.037 -1.507 -2.756 1.00 89.38 85 LEU A C 1
ATOM 695 O O . LEU A 1 85 ? -2.874 -0.423 -3.329 1.00 89.38 85 LEU A O 1
ATOM 699 N N . THR A 1 86 ? -2.147 -2.493 -2.797 1.00 90.12 86 THR A N 1
ATOM 700 C CA . THR A 1 86 ? -0.992 -2.465 -3.695 1.00 90.12 86 THR A CA 1
ATOM 701 C C . THR A 1 86 ? -1.413 -2.944 -5.089 1.00 90.12 86 THR A C 1
ATOM 703 O O . THR A 1 86 ? -2.367 -3.725 -5.205 1.00 90.12 86 THR A O 1
ATOM 706 N N . PRO A 1 87 ? -0.732 -2.518 -6.168 1.00 89.44 87 PRO A N 1
ATOM 707 C CA . PRO A 1 87 ? -1.014 -3.025 -7.506 1.00 89.44 87 PRO A CA 1
ATOM 708 C C . PRO A 1 87 ? -0.890 -4.551 -7.578 1.00 89.44 87 PRO A C 1
ATOM 710 O O . PRO A 1 87 ? -1.729 -5.198 -8.202 1.00 89.44 87 PRO A O 1
ATOM 713 N N . ALA A 1 88 ? 0.081 -5.140 -6.871 1.00 89.19 88 ALA A N 1
ATOM 714 C CA . ALA A 1 88 ? 0.236 -6.587 -6.778 1.00 89.19 88 ALA A CA 1
ATOM 715 C C . ALA A 1 88 ? -0.970 -7.271 -6.114 1.00 89.19 88 ALA A C 1
ATOM 717 O O . ALA A 1 88 ? -1.391 -8.333 -6.568 1.00 89.19 88 ALA A O 1
ATOM 718 N N . ASP A 1 89 ? -1.566 -6.698 -5.066 1.00 88.00 89 ASP A N 1
ATOM 719 C CA . ASP A 1 89 ? -2.753 -7.286 -4.426 1.00 88.00 89 ASP A CA 1
ATOM 720 C C . ASP A 1 89 ? -3.972 -7.299 -5.353 1.00 88.00 89 ASP A C 1
ATOM 722 O O . ASP A 1 89 ? -4.768 -8.241 -5.318 1.00 88.00 89 ASP A O 1
ATOM 726 N N . VAL A 1 90 ? -4.119 -6.262 -6.179 1.00 87.69 90 VAL A N 1
ATOM 727 C CA . VAL A 1 90 ? -5.192 -6.171 -7.177 1.00 87.69 90 VAL A CA 1
ATOM 728 C C . VAL A 1 90 ? -4.940 -7.152 -8.319 1.00 87.69 90 VAL A C 1
ATOM 730 O O . VAL A 1 90 ? -5.836 -7.923 -8.653 1.00 87.69 90 VAL A O 1
ATOM 733 N N . TYR A 1 91 ? -3.719 -7.178 -8.860 1.00 86.06 91 TYR A N 1
ATOM 734 C CA . TYR A 1 91 ? -3.332 -8.065 -9.959 1.00 86.06 91 TYR A CA 1
ATOM 735 C C . TYR A 1 91 ? -3.521 -9.546 -9.608 1.00 86.06 91 TYR A C 1
ATOM 737 O O . TYR A 1 91 ? -4.091 -10.302 -10.385 1.00 86.06 91 TYR A O 1
ATOM 745 N N . HIS A 1 92 ? -3.126 -9.953 -8.399 1.00 90.12 92 HIS A N 1
ATOM 746 C CA . HIS A 1 92 ? -3.289 -11.332 -7.927 1.00 90.12 92 HIS A CA 1
ATOM 747 C C . HIS A 1 92 ? -4.699 -11.632 -7.378 1.00 90.12 92 HIS A C 1
ATOM 749 O O . HIS A 1 92 ? -4.898 -12.664 -6.739 1.00 90.12 92 HIS A O 1
ATOM 755 N N . GLY A 1 93 ? -5.671 -10.722 -7.526 1.00 87.88 93 GLY A N 1
ATOM 756 C CA . GLY A 1 93 ? -7.052 -10.922 -7.063 1.00 87.88 93 GLY A CA 1
ATOM 757 C C . GLY A 1 93 ? -7.225 -11.005 -5.538 1.00 87.88 93 GLY A C 1
ATOM 758 O O . GLY A 1 93 ? -8.301 -11.340 -5.043 1.00 87.88 93 GLY A O 1
ATOM 759 N N . ARG A 1 94 ? -6.191 -10.674 -4.754 1.00 90.31 94 ARG A N 1
ATOM 760 C CA . ARG A 1 94 ? -6.212 -10.719 -3.278 1.00 90.31 94 ARG A CA 1
ATOM 761 C C . ARG A 1 94 ? -6.947 -9.524 -2.661 1.00 90.31 94 ARG A C 1
ATOM 763 O O . ARG A 1 94 ? -7.315 -9.571 -1.484 1.00 90.31 94 ARG A O 1
ATOM 770 N N . GLY A 1 95 ? -7.212 -8.482 -3.450 1.00 89.94 95 GLY A N 1
ATOM 771 C CA . GLY A 1 95 ? -7.831 -7.235 -2.999 1.00 89.94 95 GLY A CA 1
ATOM 772 C C . GLY A 1 95 ? -9.153 -7.414 -2.247 1.00 89.94 95 GLY A C 1
ATOM 773 O O . GLY A 1 95 ? -9.298 -6.908 -1.134 1.00 89.94 95 GLY A O 1
ATOM 774 N N . ALA A 1 96 ? -10.090 -8.198 -2.789 1.00 89.62 96 ALA A N 1
ATOM 775 C CA . ALA A 1 96 ? -11.399 -8.410 -2.162 1.00 89.62 96 ALA A CA 1
ATOM 776 C C . ALA A 1 96 ? -11.286 -9.053 -0.766 1.00 89.62 96 ALA A C 1
ATOM 778 O O . ALA A 1 96 ? -11.961 -8.641 0.181 1.00 89.62 96 ALA A O 1
ATOM 779 N N . LYS A 1 97 ? -10.377 -10.024 -0.611 1.00 91.75 97 LYS A N 1
ATOM 780 C CA . LYS A 1 97 ? -10.115 -10.698 0.669 1.00 91.75 97 LYS A CA 1
ATOM 781 C C . LYS A 1 97 ? -9.549 -9.727 1.706 1.00 91.75 97 LYS A C 1
ATOM 783 O O . LYS A 1 97 ? -9.999 -9.728 2.852 1.00 91.75 97 LYS A O 1
ATOM 788 N N . ILE A 1 98 ? -8.600 -8.879 1.303 1.00 90.31 98 ILE A N 1
ATOM 789 C CA . ILE A 1 98 ? -7.987 -7.872 2.181 1.00 90.31 98 ILE A CA 1
ATOM 790 C C . ILE A 1 98 ? -9.034 -6.856 2.646 1.00 90.31 98 ILE A C 1
ATOM 792 O O . ILE A 1 98 ? -9.107 -6.552 3.838 1.00 90.31 98 ILE A O 1
ATOM 796 N N . LEU A 1 99 ? -9.873 -6.357 1.736 1.00 92.44 99 LEU A N 1
ATOM 797 C CA . LEU A 1 99 ? -10.916 -5.385 2.068 1.00 92.44 99 LEU A CA 1
ATOM 798 C C . LEU A 1 99 ? -11.954 -5.967 3.033 1.00 92.44 99 LEU A C 1
ATOM 800 O O . LEU A 1 99 ? -12.260 -5.333 4.044 1.00 92.44 99 LEU A O 1
ATOM 804 N N . LYS A 1 100 ? -12.413 -7.200 2.792 1.00 93.31 100 LYS A N 1
ATOM 805 C CA . LYS A 1 100 ? -13.341 -7.897 3.695 1.00 93.31 100 LYS A CA 1
ATOM 806 C C . LYS A 1 100 ? -12.743 -8.076 5.092 1.00 93.31 100 LYS A C 1
ATOM 808 O O . LYS A 1 100 ? -13.390 -7.780 6.091 1.00 93.31 100 LYS A O 1
ATOM 813 N N . MET A 1 101 ? -11.478 -8.494 5.173 1.00 93.69 101 MET A N 1
ATOM 814 C CA . MET A 1 101 ? -10.772 -8.622 6.450 1.00 93.69 101 MET A CA 1
ATOM 815 C C . MET A 1 101 ? -10.688 -7.279 7.194 1.00 93.69 101 MET A C 1
ATOM 817 O O . MET A 1 101 ? -10.958 -7.217 8.394 1.00 93.69 101 MET A O 1
ATOM 821 N N . ARG A 1 102 ? -10.358 -6.188 6.487 1.00 94.31 102 ARG A N 1
ATOM 822 C CA . ARG A 1 102 ? -10.295 -4.833 7.063 1.00 94.31 102 ARG A CA 1
ATOM 823 C C . ARG A 1 102 ? -11.655 -4.372 7.594 1.00 94.31 102 ARG A C 1
ATOM 825 O O . ARG A 1 102 ? -11.717 -3.761 8.663 1.00 94.31 102 ARG A O 1
ATOM 832 N N . GLU A 1 103 ? -12.735 -4.670 6.879 1.00 94.56 103 GLU A N 1
ATOM 833 C CA . GLU A 1 103 ? -14.095 -4.338 7.305 1.00 94.56 103 GLU A CA 1
ATOM 834 C C . GLU A 1 103 ? -14.464 -5.041 8.620 1.00 94.56 103 GLU A C 1
ATOM 836 O O . GLU A 1 103 ? -14.941 -4.399 9.562 1.00 94.56 103 GLU A O 1
ATOM 841 N N . GLU A 1 104 ? -14.166 -6.335 8.730 1.00 96.25 104 GLU A N 1
ATOM 842 C CA . GLU A 1 104 ? -14.430 -7.112 9.942 1.00 96.25 104 GLU A CA 1
ATOM 843 C C . GLU A 1 104 ? -13.613 -6.612 11.140 1.00 96.25 104 GLU A C 1
ATOM 845 O O . GLU A 1 104 ? -14.166 -6.381 12.221 1.00 96.25 104 GLU A O 1
ATOM 850 N N . ILE A 1 105 ? -12.321 -6.319 10.947 1.00 95.00 105 ILE A N 1
ATOM 851 C CA . ILE A 1 105 ? -11.473 -5.714 11.990 1.00 95.00 105 ILE A CA 1
ATOM 852 C C . ILE A 1 105 ? -12.059 -4.373 12.454 1.00 95.00 105 ILE A C 1
ATOM 854 O O . ILE A 1 105 ? -12.108 -4.087 13.658 1.00 95.00 105 ILE A O 1
ATOM 858 N N . LYS A 1 106 ? -12.549 -3.544 11.524 1.00 94.75 106 LYS A N 1
ATOM 859 C CA . LYS A 1 106 ? -13.179 -2.255 11.841 1.00 94.75 106 LYS A CA 1
ATOM 860 C C . LYS A 1 106 ? -14.444 -2.446 12.682 1.00 94.75 106 LYS A C 1
ATOM 862 O O . LYS A 1 106 ? -14.583 -1.785 13.717 1.00 94.75 106 LYS A O 1
ATOM 867 N N . LYS A 1 107 ? -15.331 -3.375 12.305 1.00 96.44 107 LYS A N 1
ATOM 868 C CA . LYS A 1 107 ? -16.547 -3.716 13.072 1.00 96.44 107 LYS A CA 1
ATOM 869 C C . LYS A 1 107 ? -16.202 -4.172 14.491 1.00 96.44 107 LYS A C 1
ATOM 871 O O . LYS A 1 107 ? -16.753 -3.645 15.465 1.00 96.44 107 LYS A O 1
ATOM 876 N N . GLN A 1 108 ? -15.247 -5.092 14.624 1.00 96.06 108 GLN A N 1
ATOM 877 C CA . GLN A 1 108 ? -14.793 -5.603 15.920 1.00 96.06 108 GLN A CA 1
ATOM 878 C C . GLN A 1 108 ? -14.201 -4.492 16.796 1.00 96.06 108 GLN A C 1
ATOM 880 O O . GLN A 1 108 ? -14.550 -4.368 17.974 1.00 96.06 108 GLN A O 1
ATOM 885 N N . THR A 1 109 ? -13.371 -3.626 16.212 1.00 95.94 109 THR A N 1
ATOM 886 C CA . THR A 1 109 ? -12.748 -2.497 16.913 1.00 95.94 109 THR A CA 1
ATOM 887 C C . THR A 1 109 ? -13.798 -1.526 17.451 1.00 95.94 109 THR A C 1
ATOM 889 O O . THR A 1 109 ? -13.741 -1.128 18.618 1.00 95.94 109 THR A O 1
ATOM 892 N N . ILE A 1 110 ? -14.804 -1.180 16.641 1.00 95.69 110 ILE A N 1
ATOM 893 C CA . ILE A 1 110 ? -15.911 -0.309 17.060 1.00 95.69 110 ILE A CA 1
ATOM 894 C C . ILE A 1 110 ? -16.711 -0.957 18.198 1.00 95.69 110 ILE A C 1
ATOM 896 O O . ILE A 1 110 ? -17.002 -0.293 19.199 1.00 95.69 110 ILE A O 1
ATOM 900 N N . ARG A 1 111 ? -17.034 -2.255 18.098 1.00 95.81 111 ARG A N 1
ATOM 901 C CA . ARG A 1 111 ? -17.743 -2.993 19.157 1.00 95.81 111 ARG A CA 1
ATOM 902 C C . ARG A 1 111 ? -16.955 -2.986 20.468 1.00 95.81 111 ARG A C 1
ATOM 904 O O . ARG A 1 111 ? -17.523 -2.656 21.512 1.00 95.81 111 ARG A O 1
ATOM 911 N N . LYS A 1 112 ? -15.651 -3.275 20.417 1.00 95.44 112 LYS A N 1
ATOM 912 C CA . LYS A 1 112 ? -14.758 -3.267 21.586 1.00 95.44 112 LYS A CA 1
ATOM 913 C C . LYS A 1 112 ? -14.716 -1.888 22.247 1.00 95.44 112 LYS A C 1
ATOM 915 O O . LYS A 1 112 ? -14.935 -1.788 23.454 1.00 95.44 112 LYS A O 1
ATOM 920 N N . ARG A 1 113 ? -14.536 -0.818 21.461 1.00 94.44 113 ARG A N 1
ATOM 921 C CA . ARG A 1 113 ? -14.542 0.571 21.960 1.00 94.44 113 ARG A CA 1
ATOM 922 C C . ARG A 1 113 ? -15.869 0.935 22.633 1.00 94.44 113 ARG A C 1
ATOM 924 O O . ARG A 1 113 ? -15.868 1.509 23.721 1.00 94.44 113 ARG A O 1
ATOM 931 N N . ARG A 1 114 ? -17.008 0.552 22.040 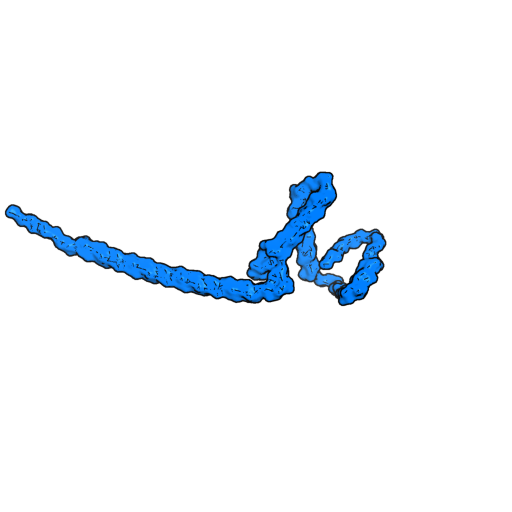1.00 94.62 114 ARG A N 1
ATOM 932 C CA . ARG A 1 114 ? -18.344 0.783 22.626 1.00 94.62 114 ARG A CA 1
ATOM 933 C C . ARG A 1 114 ? -18.512 0.080 23.974 1.00 94.62 114 ARG A C 1
ATOM 935 O O . ARG A 1 114 ? -19.020 0.691 24.915 1.00 94.62 114 ARG A O 1
ATOM 942 N N . LEU A 1 115 ? -18.083 -1.179 24.083 1.00 94.44 115 LEU A N 1
ATOM 943 C CA . LEU A 1 115 ? -18.145 -1.940 25.335 1.00 94.44 115 LEU A CA 1
ATOM 944 C C . LEU A 1 115 ? -17.266 -1.310 26.418 1.00 94.44 115 LEU A C 1
ATOM 946 O O . LEU A 1 115 ? -17.753 -1.049 27.515 1.00 94.44 115 LEU A O 1
ATOM 950 N N . GLN A 1 116 ? -16.015 -0.981 26.089 1.00 93.62 116 GLN A N 1
ATOM 951 C CA . GLN A 1 116 ? -15.096 -0.308 27.011 1.00 93.62 116 GLN A CA 1
ATOM 952 C C . GLN A 1 116 ? -15.668 1.022 27.513 1.00 93.62 116 GLN A C 1
ATOM 954 O O . GLN A 1 116 ? -15.638 1.292 28.713 1.00 93.62 116 GLN A O 1
ATOM 959 N N . HIS A 1 117 ? -16.261 1.825 26.625 1.00 92.94 117 HIS A N 1
ATOM 960 C CA . HIS A 1 117 ? -16.894 3.084 27.006 1.00 92.94 117 HIS A CA 1
ATOM 961 C C . HIS A 1 117 ? -18.079 2.877 27.963 1.00 92.94 117 HIS A C 1
ATOM 963 O O . HIS A 1 117 ? -18.174 3.565 28.982 1.00 92.94 117 HIS A O 1
ATOM 969 N N . LYS A 1 118 ? -18.959 1.899 27.695 1.00 92.44 118 LYS A N 1
ATOM 970 C CA . LYS A 1 118 ? -20.073 1.549 28.597 1.00 92.44 118 LYS A CA 1
ATOM 971 C C . LYS A 1 118 ? -19.567 1.083 29.965 1.00 92.44 118 LYS A C 1
ATOM 973 O O . LYS A 1 118 ? -20.068 1.559 30.983 1.00 92.44 118 LYS A O 1
ATOM 978 N N . SER A 1 119 ? -18.564 0.206 30.001 1.00 91.94 119 SER A N 1
ATOM 979 C CA . SER A 1 119 ? -17.951 -0.270 31.247 1.00 91.94 119 SER A CA 1
ATOM 980 C C . SER A 1 119 ? -17.325 0.876 32.040 1.00 91.94 119 SER A C 1
ATOM 982 O O . SER A 1 119 ? -17.581 1.000 33.236 1.00 91.94 119 SER A O 1
ATOM 984 N N . ARG A 1 120 ? -16.595 1.780 31.371 1.00 91.19 120 ARG A N 1
ATOM 985 C CA . ARG A 1 120 ? -15.991 2.965 31.996 1.00 91.19 120 ARG A CA 1
ATOM 986 C C . ARG A 1 120 ? -17.049 3.920 32.554 1.00 91.19 120 ARG A C 1
ATOM 988 O O . ARG A 1 120 ? -16.916 4.378 33.685 1.00 91.19 120 ARG A O 1
ATOM 995 N N . ARG A 1 121 ? -18.149 4.154 31.824 1.00 90.56 121 ARG A N 1
ATOM 996 C CA . ARG A 1 121 ? -19.301 4.933 32.324 1.00 90.56 121 ARG A CA 1
ATOM 997 C C . ARG A 1 121 ? -19.946 4.292 33.553 1.00 90.56 121 ARG A C 1
ATOM 999 O O . ARG A 1 121 ? -20.229 4.997 34.518 1.00 90.56 121 ARG A O 1
ATOM 1006 N N . ARG A 1 122 ? -20.158 2.970 33.542 1.00 88.88 122 ARG A N 1
ATOM 1007 C CA . ARG A 1 122 ? -20.716 2.227 34.687 1.00 88.88 122 ARG A CA 1
ATOM 1008 C C . ARG A 1 122 ? -19.806 2.307 35.915 1.00 88.88 122 ARG A C 1
ATOM 1010 O O . ARG A 1 122 ? -20.298 2.571 37.008 1.00 88.88 122 ARG A O 1
ATOM 1017 N N . LEU A 1 123 ? -18.496 2.126 35.738 1.00 88.25 123 LEU A N 1
ATOM 1018 C CA . LEU A 1 123 ? -17.495 2.265 36.802 1.00 88.25 123 LEU A CA 1
ATOM 1019 C C . LEU A 1 123 ? -17.487 3.679 37.394 1.00 88.25 123 LEU A C 1
ATOM 1021 O O . LEU A 1 123 ? -17.535 3.823 38.612 1.00 88.25 123 LEU A O 1
ATOM 1025 N N . ASN A 1 124 ? -17.503 4.713 36.550 1.00 87.75 124 ASN A N 1
ATOM 1026 C CA . ASN A 1 124 ? -17.548 6.104 37.006 1.00 87.75 124 ASN A CA 1
ATOM 1027 C C . ASN A 1 124 ? -18.851 6.425 37.754 1.00 87.75 124 ASN A C 1
ATOM 1029 O O . ASN A 1 124 ? -18.812 7.077 38.793 1.00 87.75 124 ASN A O 1
ATOM 1033 N N . SER A 1 125 ? -19.998 5.916 37.290 1.00 83.94 125 SER A N 1
ATOM 1034 C CA . SER A 1 125 ? -21.280 6.064 37.993 1.00 83.94 125 SER A CA 1
ATOM 1035 C C . SER A 1 125 ? -21.267 5.395 39.374 1.00 83.94 125 SER A C 1
ATOM 1037 O O . SER A 1 125 ? -21.686 6.015 40.351 1.00 83.94 125 SER A O 1
ATOM 1039 N N . LYS A 1 126 ? -20.727 4.169 39.486 1.00 82.19 126 LYS A N 1
ATOM 1040 C CA . LYS A 1 126 ? -20.549 3.483 40.779 1.00 82.19 126 LYS A CA 1
ATOM 1041 C C . LYS A 1 126 ? -19.622 4.269 41.709 1.00 82.19 126 LYS A C 1
ATOM 1043 O O . LYS A 1 126 ? -20.008 4.531 42.840 1.00 82.19 126 LYS A O 1
ATOM 1048 N N . ARG A 1 127 ? -18.456 4.712 41.220 1.00 78.69 127 ARG A N 1
ATOM 1049 C CA . ARG A 1 127 ? -17.511 5.541 41.994 1.00 78.69 127 ARG A CA 1
ATOM 1050 C C . ARG A 1 127 ? -18.160 6.826 42.507 1.00 78.69 127 ARG A C 1
ATOM 1052 O O . ARG A 1 127 ? -18.013 7.143 43.682 1.00 78.69 127 ARG A O 1
ATOM 1059 N N . ASN A 1 128 ? -18.915 7.530 41.663 1.00 76.50 128 ASN A N 1
ATOM 1060 C CA . ASN A 1 128 ? -19.609 8.757 42.062 1.00 76.50 128 ASN A CA 1
ATOM 1061 C C . ASN A 1 128 ? -20.688 8.491 43.123 1.00 76.50 128 ASN A C 1
ATOM 1063 O O . ASN A 1 128 ? -20.799 9.263 44.072 1.00 76.50 128 ASN A O 1
ATOM 1067 N N . ARG A 1 129 ? -21.433 7.380 43.017 1.00 73.88 129 ARG A N 1
ATOM 1068 C CA . ARG A 1 129 ? -22.402 6.959 44.044 1.00 73.88 129 ARG A CA 1
ATOM 1069 C C . ARG A 1 129 ? -21.731 6.657 45.386 1.00 73.88 129 ARG A C 1
ATOM 1071 O O . ARG A 1 129 ? -22.176 7.182 46.399 1.00 73.88 129 ARG A O 1
ATOM 1078 N N . THR A 1 130 ? -20.646 5.879 45.394 1.00 72.88 130 THR A N 1
ATOM 1079 C CA . THR A 1 130 ? -19.893 5.556 46.622 1.00 72.88 130 THR A CA 1
ATOM 1080 C C . THR A 1 130 ? -19.305 6.811 47.272 1.00 72.88 130 THR A C 1
ATOM 1082 O O . THR A 1 130 ? -19.364 6.976 48.488 1.00 72.88 130 THR A O 1
ATOM 1085 N N . ARG A 1 131 ? -18.786 7.742 46.466 1.00 69.25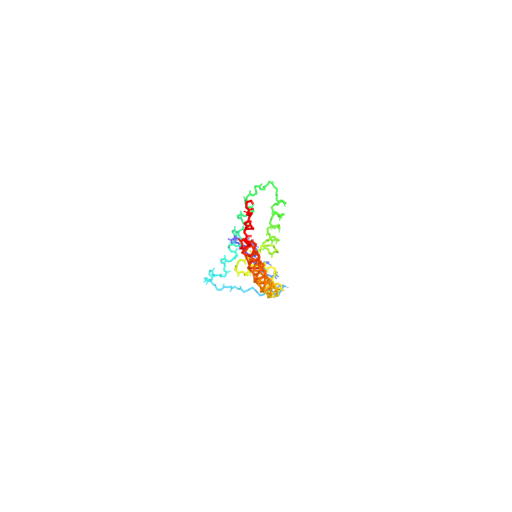 131 ARG A N 1
ATOM 1086 C CA . ARG A 1 131 ? -18.231 9.009 46.955 1.00 69.25 131 ARG A CA 1
ATOM 1087 C C . ARG A 1 131 ? -19.311 9.901 47.585 1.00 69.25 131 ARG A C 1
ATOM 1089 O O . ARG A 1 131 ? -19.076 10.456 48.651 1.00 69.25 131 ARG A O 1
ATOM 1096 N N . ALA A 1 132 ? -20.506 9.959 46.991 1.00 70.69 132 ALA A N 1
ATOM 1097 C CA . ALA A 1 132 ? -21.649 10.703 47.529 1.00 70.69 132 ALA A CA 1
ATOM 1098 C C . ALA A 1 132 ? -22.238 10.102 48.823 1.00 70.69 132 ALA A C 1
ATOM 1100 O O . ALA A 1 132 ? -22.788 10.835 49.641 1.00 70.69 132 ALA A O 1
ATOM 1101 N N . SER A 1 133 ? -22.134 8.783 49.036 1.00 67.00 133 SER A N 1
ATOM 1102 C CA . SER A 1 133 ? -22.545 8.153 50.302 1.00 67.00 133 SER A CA 1
ATOM 1103 C C . SER A 1 133 ? -21.545 8.377 51.441 1.00 67.00 133 SER A C 1
ATOM 1105 O O . SER A 1 133 ? -21.951 8.455 52.596 1.00 67.00 133 SER A O 1
ATOM 1107 N N . VAL A 1 134 ? -20.249 8.516 51.134 1.00 67.19 134 VAL A N 1
ATOM 1108 C CA . VAL A 1 134 ? -19.206 8.799 52.139 1.00 67.19 134 VAL A CA 1
ATOM 1109 C C . VAL A 1 134 ? -19.306 10.238 52.655 1.00 67.19 134 VAL A C 1
ATOM 1111 O O . VAL A 1 134 ? -19.163 10.462 53.853 1.00 67.19 134 VAL A O 1
ATOM 1114 N N . THR A 1 135 ? -19.627 11.207 51.791 1.00 62.47 135 THR A N 1
ATOM 1115 C CA . THR A 1 135 ? -19.771 12.624 52.179 1.00 62.47 135 THR A CA 1
ATOM 1116 C C . THR A 1 135 ? -21.044 12.933 52.974 1.00 62.47 135 THR A C 1
ATOM 1118 O O . THR A 1 135 ? -21.128 14.000 53.572 1.00 62.47 135 THR A O 1
ATOM 1121 N N . LYS A 1 136 ? -22.026 12.021 53.009 1.00 60.41 136 LYS A N 1
ATOM 1122 C CA . LYS A 1 136 ? -23.281 12.163 53.774 1.00 60.41 136 LYS A CA 1
ATOM 1123 C C . LYS A 1 136 ? -23.256 11.514 55.167 1.00 60.41 136 LYS A C 1
ATOM 1125 O O . LYS A 1 136 ? -24.287 11.508 55.835 1.00 60.41 136 LYS A O 1
ATOM 1130 N N . ARG A 1 137 ? -22.125 10.962 55.632 1.00 53.00 137 ARG A N 1
ATOM 1131 C CA . ARG A 1 137 ? -22.021 10.496 57.028 1.00 53.00 137 ARG A CA 1
ATOM 1132 C C . ARG A 1 137 ? -22.126 11.705 57.973 1.00 53.00 137 ARG A C 1
ATOM 1134 O O . ARG A 1 137 ? -21.348 12.643 57.800 1.00 53.00 137 ARG A O 1
ATOM 1141 N N . PRO A 1 138 ? -23.049 11.711 58.953 1.00 56.28 138 PRO A N 1
ATOM 1142 C CA . PRO A 1 138 ? -23.170 12.830 59.879 1.00 56.28 138 PRO A CA 1
ATOM 1143 C C . PRO A 1 138 ? -21.871 12.950 60.683 1.00 56.28 138 PRO A C 1
ATOM 1145 O O . PRO A 1 138 ? -21.368 11.945 61.196 1.00 56.28 138 PRO A O 1
ATOM 1148 N N . ARG A 1 139 ? -21.315 14.168 60.787 1.00 58.31 139 ARG A N 1
ATOM 1149 C CA . ARG A 1 139 ? -20.300 14.464 61.808 1.00 58.31 139 ARG A CA 1
ATOM 1150 C C . ARG A 1 139 ? -20.952 14.121 63.141 1.00 58.31 139 ARG A C 1
ATOM 1152 O O . ARG A 1 139 ? -21.962 14.730 63.486 1.00 58.31 139 ARG A O 1
ATOM 1159 N N . LYS A 1 140 ? -20.435 13.107 63.842 1.00 59.94 140 LYS A N 1
ATOM 1160 C CA . LYS A 1 140 ? -20.843 12.850 65.223 1.00 59.94 140 LYS A CA 1
ATOM 1161 C C . LYS A 1 140 ? -20.612 14.155 65.981 1.00 59.94 140 LYS A C 1
ATOM 1163 O O . LYS A 1 140 ? -19.485 14.635 66.030 1.00 59.94 140 LYS A O 1
ATOM 1168 N N . SER A 1 141 ? -21.691 14.760 66.464 1.00 59.22 141 SER A N 1
ATOM 1169 C CA . SER A 1 141 ? -21.633 15.891 67.375 1.00 59.22 141 SER A CA 1
ATOM 1170 C C . SER A 1 141 ? -21.004 15.391 68.671 1.00 59.22 141 SER A C 1
ATOM 1172 O O . SER A 1 141 ? -21.651 14.651 69.415 1.00 59.22 141 SER A O 1
ATOM 1174 N N . GLU A 1 142 ? -19.746 15.743 68.904 1.00 56.56 142 GLU A N 1
ATOM 1175 C CA . GLU A 1 142 ? -19.167 15.715 70.244 1.00 56.56 142 GLU A CA 1
ATOM 1176 C C . GLU A 1 142 ? -19.975 16.708 71.087 1.00 56.56 142 GLU A C 1
ATOM 1178 O O . GLU A 1 142 ? -20.057 17.896 70.772 1.00 56.56 142 GLU A O 1
ATOM 1183 N N . LYS A 1 143 ? -20.706 16.174 72.067 1.00 50.56 143 LYS A N 1
ATOM 1184 C CA . LYS A 1 143 ? -21.372 16.954 73.113 1.00 50.56 143 LYS A CA 1
ATOM 1185 C C . LYS A 1 143 ? -20.384 17.152 74.276 1.00 50.56 143 LYS A C 1
ATOM 1187 O O . LYS A 1 143 ? -19.496 16.311 74.406 1.00 50.56 143 LYS A O 1
ATOM 1192 N N . PRO A 1 144 ? -20.528 18.262 75.024 1.00 64.94 144 PRO A N 1
ATOM 1193 C CA . PRO A 1 144 ? -19.457 18.907 75.788 1.00 64.94 144 PRO A CA 1
ATOM 1194 C C . PRO A 1 144 ? -18.950 18.094 76.976 1.00 64.94 144 PRO A C 1
ATOM 1196 O O . PRO A 1 144 ? -19.740 17.288 77.520 1.00 64.94 144 PRO A O 1
#

Secondary structure (DSSP, 8-state):
--------SS-HHHHHHHHHHTT-----PPS--HHHHHHHHHHHHHHHHHHTTS--SSHHHHHHHHHHHHHIIIII--BGGGTTB-HHHHHTT-HHHHHHHHHHHHHHHHHHHHHHHHHHHHHHHHHHHHHHHHTTS-------

Foldseek 3Di:
DDDDDDPDDDDDPVVVVVCVVVVHDPDDDPPPPCVVVVVVVVVVVVLCVQLVVDDDPDPVVSVVSSVVSVCCQQPPAQDVVLVGDHVVCVVVVVSVVVVVVVVVVVVVVVVVVVVVVVVVVVVVVVVVVVVVVVVPDDDPPDDD